Protein AF-A0A023FGP3-F1 (afdb_monomer_lite)

Sequence (123 aa):
RRQSAQDLKWDEQNIKETFHPKNKDYGFMIVDEPKTPYNYDTKTDPGGVSAQALAEKIQSATTMQPSALTPAVLVTEDQKKAEEAARAEKHRLFEERRKKHYRMERFGAPEDPVGADDDDDDD

InterPro domains:
  IPR007062 Protein phosphatase inhibitor 2 (IPP-2) [PF04979] (8-120)
  IPR007062 Protein phosphatase inhibitor 2 (IPP-2) [PTHR12398] (6-120)

Secondary structure (DSSP, 8-state):
-PPP-------HHHHHHHS--TT--TT--------------TTT---PPPHHHHHHHHHHHHTSPPGGGS--PPPPHHHHHHHHHHHHHHHHHHHHHHHHHT-GGGSS---------------

Structure (mmCIF, N/CA/C/O backbone):
data_AF-A0A023FGP3-F1
#
_entry.id   AF-A0A023FGP3-F1
#
loop_
_atom_site.group_PDB
_atom_site.id
_atom_site.type_symbol
_atom_site.label_atom_id
_atom_site.label_alt_id
_atom_site.label_comp_id
_atom_site.label_asym_id
_atom_site.label_entity_id
_atom_site.label_seq_id
_atom_site.pdbx_PDB_ins_code
_atom_site.Cartn_x
_atom_site.Cartn_y
_atom_site.Cartn_z
_atom_site.occupancy
_atom_site.B_iso_or_equiv
_atom_site.auth_seq_id
_atom_site.auth_comp_id
_atom_site.auth_asym_id
_atom_site.auth_atom_id
_atom_site.pdbx_PDB_model_num
ATOM 1 N N . ARG A 1 1 ? 5.680 -0.332 -47.827 1.00 48.50 1 ARG A N 1
ATOM 2 C CA . ARG A 1 1 ? 4.410 0.123 -47.205 1.00 48.50 1 ARG A CA 1
ATOM 3 C C . ARG A 1 1 ? 4.603 0.075 -45.692 1.00 48.50 1 ARG A C 1
ATOM 5 O O . ARG A 1 1 ? 4.623 -1.019 -45.150 1.00 48.50 1 ARG A O 1
ATOM 12 N N . ARG A 1 2 ? 4.881 1.207 -45.028 1.00 62.00 2 ARG A N 1
ATOM 13 C CA . ARG A 1 2 ? 5.014 1.240 -43.559 1.00 62.00 2 ARG A CA 1
ATOM 14 C C . ARG A 1 2 ? 3.628 0.967 -42.976 1.00 62.00 2 ARG A C 1
ATOM 16 O O . ARG A 1 2 ? 2.694 1.689 -43.313 1.00 62.00 2 ARG A O 1
ATOM 23 N N . GLN A 1 3 ? 3.475 -0.118 -42.220 1.00 65.56 3 GLN A N 1
ATOM 24 C CA . GLN A 1 3 ? 2.239 -0.369 -41.484 1.00 65.56 3 GLN A CA 1
ATOM 25 C C . GLN A 1 3 ? 2.081 0.773 -40.476 1.00 65.56 3 GLN A C 1
ATOM 27 O O . GLN A 1 3 ? 3.036 1.105 -39.774 1.00 65.56 3 GLN A O 1
ATOM 32 N N . SER A 1 4 ? 0.926 1.439 -40.483 1.00 64.75 4 SER A N 1
ATOM 33 C CA . SER A 1 4 ? 0.589 2.461 -39.494 1.00 64.75 4 SER A CA 1
ATOM 34 C C . SER A 1 4 ? 0.766 1.853 -38.109 1.00 64.75 4 SER A C 1
ATOM 36 O O . SER A 1 4 ? 0.247 0.758 -37.875 1.00 64.75 4 SER A O 1
ATOM 38 N N . ALA A 1 5 ? 1.504 2.532 -37.227 1.00 68.06 5 ALA A N 1
ATOM 39 C CA . ALA A 1 5 ? 1.596 2.149 -35.826 1.00 68.06 5 ALA A CA 1
ATOM 40 C C . ALA A 1 5 ? 0.162 2.023 -35.300 1.00 68.06 5 ALA A C 1
ATOM 42 O O . ALA A 1 5 ? -0.562 3.014 -35.227 1.00 68.06 5 ALA A O 1
ATOM 43 N N . GLN A 1 6 ? -0.286 0.786 -35.090 1.00 72.50 6 GLN A N 1
ATOM 44 C CA . GLN A 1 6 ? -1.578 0.531 -34.477 1.00 72.50 6 GLN A CA 1
ATOM 45 C C . GLN A 1 6 ? -1.513 1.153 -33.089 1.00 72.50 6 GLN A C 1
ATOM 47 O O . GLN A 1 6 ? -0.532 0.943 -32.373 1.00 72.50 6 GLN A O 1
ATOM 52 N N . ASP A 1 7 ? -2.513 1.957 -32.753 1.00 80.50 7 ASP A N 1
ATOM 53 C CA . ASP A 1 7 ? -2.580 2.579 -31.440 1.00 80.50 7 ASP A CA 1
ATOM 54 C C . ASP A 1 7 ? -2.633 1.479 -30.369 1.00 80.50 7 ASP A C 1
ATOM 56 O O . ASP A 1 7 ? -3.396 0.510 -30.490 1.00 80.50 7 ASP A O 1
ATOM 60 N N . LEU A 1 8 ? -1.761 1.578 -29.365 1.00 88.56 8 LEU A N 1
ATOM 61 C CA . LEU A 1 8 ? -1.643 0.567 -28.320 1.00 88.56 8 LEU A CA 1
ATOM 62 C C . LEU A 1 8 ? -2.842 0.716 -27.379 1.00 88.56 8 LEU A C 1
ATOM 64 O O . LEU A 1 8 ? -2.888 1.631 -26.562 1.00 88.56 8 LEU A O 1
ATOM 68 N N . LYS A 1 9 ? -3.801 -0.204 -27.481 1.00 89.31 9 LYS A N 1
ATOM 69 C CA . LYS A 1 9 ? -4.963 -0.271 -26.587 1.00 89.31 9 LYS A CA 1
ATOM 70 C C . LYS A 1 9 ? -4.846 -1.445 -25.622 1.00 89.31 9 LYS A C 1
ATOM 72 O O . LYS A 1 9 ? -4.467 -2.545 -26.024 1.00 89.31 9 LYS A O 1
ATOM 77 N N . TRP A 1 10 ? -5.205 -1.207 -24.367 1.00 90.38 10 TRP A N 1
ATOM 78 C CA . TRP A 1 10 ? -5.290 -2.242 -23.341 1.00 90.38 10 TRP A CA 1
ATOM 79 C C . TRP A 1 10 ? -6.687 -2.859 -23.305 1.00 90.38 10 TRP A C 1
ATOM 81 O O . TRP A 1 10 ? -7.684 -2.194 -23.594 1.00 90.38 10 TRP A O 1
ATOM 91 N N . ASP A 1 11 ? -6.756 -4.140 -22.950 1.00 92.19 11 ASP A N 1
ATOM 92 C CA . ASP A 1 11 ? -8.021 -4.812 -22.673 1.00 92.19 11 ASP A CA 1
ATOM 93 C C . ASP A 1 11 ? -8.430 -4.555 -21.217 1.00 92.19 11 ASP A C 1
ATOM 95 O O . ASP A 1 11 ? -8.034 -5.266 -20.294 1.00 92.19 11 ASP A O 1
ATOM 99 N N . GLU A 1 12 ? -9.228 -3.509 -21.015 1.00 92.00 12 GLU A N 1
ATOM 100 C CA . GLU A 1 12 ? -9.723 -3.092 -19.699 1.00 92.00 12 GLU A CA 1
ATOM 101 C C . GLU A 1 12 ? -10.481 -4.198 -18.951 1.00 92.00 12 GLU A C 1
ATOM 103 O O . GLU A 1 12 ? -10.532 -4.190 -17.717 1.00 92.00 12 GLU A O 1
ATOM 108 N N . GLN A 1 13 ? -11.087 -5.148 -19.669 1.00 90.44 13 GLN A N 1
ATOM 109 C CA . GLN A 1 13 ? -11.786 -6.268 -19.048 1.00 90.44 13 GLN A CA 1
ATOM 110 C C . GLN A 1 13 ? -10.778 -7.269 -18.468 1.00 90.44 13 GLN A C 1
ATOM 112 O O . GLN A 1 13 ? -10.902 -7.662 -17.307 1.00 90.44 13 GLN A O 1
ATOM 117 N N . ASN A 1 14 ? -9.715 -7.579 -19.212 1.00 86.00 14 ASN A N 1
ATOM 118 C CA . ASN A 1 14 ? -8.628 -8.436 -18.740 1.00 86.00 14 ASN A CA 1
ATOM 119 C C . ASN A 1 14 ? -7.878 -7.844 -17.528 1.00 86.00 14 ASN A C 1
ATOM 121 O O . ASN A 1 14 ? -7.551 -8.563 -16.578 1.00 86.00 14 ASN A O 1
ATOM 125 N N . ILE A 1 15 ? -7.655 -6.525 -17.513 1.00 85.75 15 ILE A N 1
ATOM 126 C CA . ILE A 1 15 ? -7.023 -5.842 -16.372 1.00 85.75 15 ILE A CA 1
ATOM 127 C C . ILE A 1 15 ? -7.881 -5.971 -15.105 1.00 85.75 15 ILE A C 1
ATOM 129 O O . ILE A 1 15 ? -7.352 -6.194 -14.018 1.00 85.75 15 ILE A O 1
ATOM 133 N N . LYS A 1 16 ? -9.211 -5.876 -15.222 1.00 83.31 16 LYS A N 1
ATOM 134 C CA . LYS A 1 16 ? -10.127 -6.015 -14.075 1.00 83.31 16 LYS A CA 1
ATOM 135 C C . LYS A 1 16 ? -10.243 -7.448 -13.576 1.00 83.31 16 LYS A C 1
ATOM 137 O O . LYS A 1 16 ? -10.393 -7.650 -12.377 1.00 83.31 16 LYS A O 1
ATOM 142 N N . GLU A 1 17 ? -10.183 -8.426 -14.473 1.00 81.44 17 GLU A N 1
ATOM 143 C CA . GLU A 1 17 ? -10.253 -9.849 -14.118 1.00 81.44 17 GLU A CA 1
ATOM 144 C C . GLU A 1 17 ? -9.014 -10.325 -13.360 1.00 81.44 17 GLU A C 1
ATOM 146 O O . GLU A 1 17 ? -9.118 -11.143 -12.446 1.00 81.44 17 GLU A O 1
ATOM 151 N N . THR A 1 18 ? -7.845 -9.797 -13.723 1.00 80.62 18 THR A N 1
ATOM 152 C CA . THR A 1 18 ? -6.579 -10.096 -13.041 1.00 80.62 18 THR A CA 1
ATOM 153 C C . THR A 1 18 ? -6.335 -9.204 -11.822 1.00 80.62 18 THR A C 1
ATOM 155 O O . THR A 1 18 ? -5.483 -9.523 -10.989 1.00 80.62 18 THR A O 1
ATOM 158 N N . PHE A 1 19 ? -7.093 -8.112 -11.664 1.00 78.25 19 PHE A N 1
ATOM 159 C CA . PHE A 1 19 ? -7.067 -7.312 -10.447 1.00 78.25 19 PHE A CA 1
ATOM 160 C C . PHE A 1 19 ? -7.586 -8.150 -9.277 1.00 78.25 19 PHE A C 1
ATOM 162 O O . PHE A 1 19 ? -8.672 -8.723 -9.348 1.00 78.25 19 PHE A O 1
ATOM 169 N N . HIS A 1 20 ? -6.799 -8.226 -8.199 1.00 73.62 20 HIS A N 1
ATOM 170 C CA . HIS A 1 20 ? -7.120 -9.039 -7.026 1.00 73.62 20 HIS A CA 1
ATOM 171 C C . HIS A 1 20 ? -8.593 -8.849 -6.622 1.00 73.62 20 HIS A C 1
ATOM 173 O O . HIS A 1 20 ? -9.030 -7.705 -6.438 1.00 73.62 20 HIS A O 1
ATOM 179 N N . PRO A 1 21 ? -9.383 -9.932 -6.496 1.00 72.50 21 PRO A N 1
ATOM 180 C CA . PRO A 1 21 ? -10.767 -9.808 -6.082 1.00 72.50 21 PRO A CA 1
ATOM 181 C C . PRO A 1 21 ? -10.824 -9.100 -4.733 1.00 72.50 21 PRO A C 1
ATOM 183 O O . PRO A 1 21 ? -10.073 -9.455 -3.829 1.00 72.50 21 PRO A O 1
ATOM 186 N N . LYS A 1 22 ? -11.761 -8.158 -4.563 1.00 66.31 22 LYS A N 1
ATOM 187 C CA . LYS A 1 22 ? -11.975 -7.423 -3.296 1.00 66.31 22 LYS A CA 1
ATOM 188 C C . LYS A 1 22 ? -12.115 -8.329 -2.063 1.00 66.31 22 LYS A C 1
ATOM 190 O O . LYS A 1 22 ? -11.938 -7.875 -0.944 1.00 66.31 22 LYS A O 1
ATOM 195 N N . ASN A 1 23 ? -12.438 -9.600 -2.289 1.00 60.38 23 ASN A N 1
ATOM 196 C CA . ASN A 1 23 ? -12.767 -10.591 -1.274 1.00 60.38 23 ASN A CA 1
ATOM 197 C C . ASN A 1 23 ? -11.632 -11.606 -1.061 1.00 60.38 23 ASN A C 1
ATOM 199 O O . ASN A 1 23 ? -11.799 -12.546 -0.287 1.00 60.38 23 ASN A O 1
ATOM 203 N N . LYS A 1 24 ? -10.528 -11.496 -1.810 1.00 62.16 24 LYS A N 1
ATOM 204 C CA . LYS A 1 24 ? -9.398 -12.420 -1.729 1.00 62.16 24 LYS A CA 1
ATOM 205 C C . LYS A 1 24 ? -8.166 -11.666 -1.277 1.00 62.16 24 LYS A C 1
ATOM 207 O O . LYS A 1 24 ? -7.527 -10.962 -2.052 1.00 62.16 24 LYS A O 1
ATOM 212 N N . ASP A 1 25 ? -7.828 -11.888 -0.022 1.00 62.47 25 ASP A N 1
ATOM 213 C CA . ASP A 1 25 ? -6.553 -11.482 0.530 1.00 62.47 25 ASP A CA 1
ATOM 214 C C . ASP A 1 25 ? -5.547 -12.610 0.270 1.00 62.47 25 ASP A C 1
ATOM 216 O O . ASP A 1 25 ? -5.421 -13.572 1.035 1.00 62.47 25 ASP A O 1
ATOM 220 N N . TYR A 1 26 ? -4.934 -12.580 -0.917 1.00 66.19 26 TYR A N 1
ATOM 221 C CA . TYR A 1 26 ? -3.925 -13.562 -1.302 1.00 66.19 26 TYR A CA 1
ATOM 222 C C . TYR A 1 26 ? -2.801 -13.535 -0.257 1.00 66.19 26 TYR A C 1
ATOM 224 O O . TYR A 1 26 ? -2.057 -12.564 -0.168 1.00 66.19 26 TYR A O 1
ATOM 232 N N . GLY A 1 27 ? -2.701 -14.597 0.546 1.00 66.31 27 GLY A N 1
ATOM 233 C CA . GLY A 1 27 ? -1.731 -14.702 1.642 1.00 66.31 27 GLY A CA 1
ATOM 234 C C . GLY A 1 27 ? -2.333 -14.912 3.035 1.00 66.31 27 GLY A C 1
ATOM 235 O O . GLY A 1 27 ? -1.580 -15.215 3.953 1.00 66.31 27 GLY A O 1
ATOM 236 N N . PHE A 1 28 ? -3.659 -14.837 3.200 1.00 64.12 28 PHE A N 1
ATOM 237 C CA . PHE A 1 28 ? -4.346 -15.108 4.478 1.00 64.12 28 PHE A CA 1
ATOM 238 C C . PHE A 1 28 ? -5.027 -16.479 4.512 1.00 64.12 28 PHE A C 1
ATOM 240 O O . PHE A 1 28 ? -6.012 -16.688 5.221 1.00 64.12 28 PHE A O 1
ATOM 247 N N . MET A 1 29 ? -4.522 -17.438 3.733 1.00 72.56 29 MET A N 1
ATOM 248 C CA . MET A 1 29 ? -4.915 -18.826 3.941 1.00 72.56 29 MET A CA 1
ATOM 249 C C . MET A 1 29 ? -4.384 -19.258 5.307 1.00 72.56 29 MET A C 1
ATOM 251 O O . MET A 1 29 ? -3.182 -19.445 5.472 1.00 72.56 29 MET A O 1
ATOM 255 N N . ILE A 1 30 ? -5.283 -19.404 6.283 1.00 75.50 30 ILE A N 1
ATOM 256 C CA . ILE A 1 30 ? -4.990 -20.150 7.504 1.00 75.50 30 ILE A CA 1
ATOM 257 C C . ILE A 1 30 ? -4.823 -21.598 7.059 1.00 75.50 30 ILE A C 1
ATOM 259 O O . ILE A 1 30 ? -5.799 -22.290 6.769 1.00 75.50 30 ILE A O 1
ATOM 263 N N . VAL A 1 31 ? -3.574 -22.019 6.893 1.00 76.69 31 VAL A N 1
ATOM 264 C CA . VAL A 1 31 ? -3.255 -23.431 6.725 1.00 76.69 31 VAL A CA 1
ATOM 265 C C . VAL A 1 31 ? -3.597 -24.093 8.053 1.00 76.69 31 VAL A C 1
ATOM 267 O O . VAL A 1 31 ? -3.222 -23.584 9.110 1.00 76.69 31 VAL A O 1
ATOM 270 N N . ASP A 1 32 ? -4.338 -25.197 7.994 1.00 80.44 32 ASP A N 1
ATOM 271 C CA . ASP A 1 32 ? -4.690 -26.016 9.156 1.00 80.44 32 ASP A CA 1
ATOM 272 C C . ASP A 1 32 ? -3.448 -26.812 9.590 1.00 80.44 32 ASP A C 1
ATOM 274 O O . ASP A 1 32 ? -3.376 -28.040 9.516 1.00 80.44 32 ASP A O 1
ATOM 278 N N . GLU A 1 33 ? -2.383 -26.081 9.922 1.00 82.69 33 GLU A N 1
ATOM 279 C CA . GLU A 1 33 ? -1.177 -26.664 10.471 1.00 82.69 33 GLU A CA 1
ATOM 280 C C . GLU A 1 33 ? -1.549 -27.296 11.811 1.00 82.69 33 GLU A C 1
ATOM 282 O O . GLU A 1 33 ? -2.248 -26.668 12.620 1.00 82.69 33 GLU A O 1
ATOM 287 N N . PRO A 1 34 ? -1.092 -28.533 12.078 1.00 83.06 34 PRO A N 1
ATOM 288 C CA . PRO A 1 34 ? -1.268 -29.110 13.393 1.00 83.06 34 PRO A CA 1
ATOM 289 C C . PRO A 1 34 ? -0.694 -28.118 14.394 1.00 83.06 34 PRO A C 1
ATOM 291 O O . PRO A 1 34 ? 0.427 -27.632 14.216 1.00 83.06 34 PRO A O 1
ATOM 294 N N . LYS A 1 35 ? -1.488 -27.790 15.421 1.00 79.25 35 LYS A N 1
ATOM 295 C CA . LYS A 1 35 ? -1.073 -26.865 16.472 1.00 79.25 35 LYS A CA 1
ATOM 296 C C . LYS A 1 35 ? 0.344 -27.245 16.882 1.00 79.25 35 LYS A C 1
ATOM 298 O O . LYS A 1 35 ? 0.560 -28.383 17.302 1.00 79.25 35 LYS A O 1
ATOM 303 N N . THR A 1 36 ? 1.284 -26.310 16.727 1.00 78.25 36 THR A N 1
ATOM 304 C CA . THR A 1 36 ? 2.659 -26.497 17.188 1.00 78.25 36 THR A CA 1
ATOM 305 C C . THR A 1 36 ? 2.583 -27.066 18.601 1.00 78.25 36 THR A C 1
ATOM 307 O O . THR A 1 36 ? 1.956 -26.423 19.452 1.00 78.25 36 THR A O 1
ATOM 310 N N . PRO A 1 37 ? 3.090 -28.296 18.839 1.00 81.94 37 PRO A N 1
ATOM 311 C CA . PRO A 1 37 ? 2.926 -28.949 20.125 1.00 81.94 37 PRO A CA 1
ATOM 312 C C . PRO A 1 37 ? 3.398 -27.994 21.215 1.00 81.94 37 PRO A C 1
ATOM 314 O O . PRO A 1 37 ? 4.556 -27.571 21.212 1.00 81.94 37 PRO A O 1
ATOM 317 N N . TYR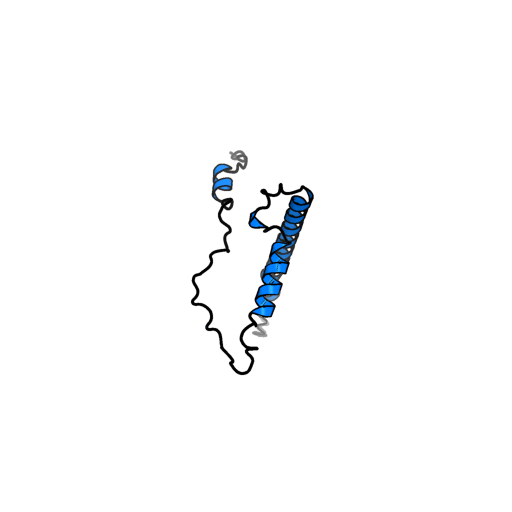 A 1 38 ? 2.489 -27.593 22.105 1.00 69.19 38 TYR A N 1
ATOM 318 C CA . TYR A 1 38 ? 2.875 -26.774 23.243 1.00 69.19 38 TYR A CA 1
ATOM 319 C C . TYR A 1 38 ? 3.818 -27.615 24.101 1.00 69.19 38 TYR A C 1
ATOM 321 O O . TYR A 1 38 ? 3.443 -28.679 24.594 1.00 69.19 38 TYR A O 1
ATOM 329 N N . ASN A 1 39 ? 5.056 -27.149 24.265 1.00 71.31 39 ASN A N 1
ATOM 330 C CA . ASN A 1 39 ? 5.920 -27.661 25.314 1.00 71.31 39 ASN A CA 1
ATOM 331 C C . ASN A 1 39 ? 5.354 -27.135 26.636 1.00 71.31 39 ASN A C 1
ATOM 333 O O . ASN A 1 39 ? 5.529 -25.963 26.970 1.00 71.31 39 ASN A O 1
ATOM 337 N N . TYR A 1 40 ? 4.619 -27.986 27.349 1.00 61.47 40 TYR A N 1
ATOM 338 C CA . TYR A 1 40 ? 4.301 -27.750 28.748 1.00 61.47 40 TYR A CA 1
ATOM 339 C C . TYR A 1 40 ? 5.584 -27.975 29.542 1.00 61.47 40 TYR A C 1
ATOM 341 O O . TYR A 1 40 ? 5.803 -29.051 30.099 1.00 61.47 40 TYR A O 1
ATOM 349 N N . ASP A 1 41 ? 6.454 -26.970 29.578 1.00 62.16 41 ASP A N 1
ATOM 350 C CA . ASP A 1 41 ? 7.495 -26.942 30.589 1.00 62.16 41 ASP A CA 1
ATOM 351 C C . ASP A 1 41 ? 6.797 -26.671 31.927 1.00 62.16 41 ASP A C 1
ATOM 353 O O . ASP A 1 41 ? 6.609 -25.535 32.358 1.00 62.16 41 ASP A O 1
ATOM 357 N N . THR A 1 42 ? 6.348 -27.739 32.586 1.00 60.06 42 THR A N 1
ATOM 358 C CA . THR A 1 42 ? 5.633 -27.682 33.872 1.00 60.06 42 THR A CA 1
ATOM 359 C C . THR A 1 42 ? 6.489 -27.097 34.999 1.00 60.06 42 THR A C 1
ATOM 361 O O . THR A 1 42 ? 6.026 -26.990 36.131 1.00 60.06 42 THR A O 1
ATOM 364 N N . LYS A 1 43 ? 7.754 -26.756 34.723 1.00 63.19 43 LYS A N 1
ATOM 365 C CA . LYS A 1 43 ? 8.654 -26.053 35.640 1.00 63.19 43 LYS A CA 1
ATOM 366 C C . LYS A 1 43 ? 8.512 -24.530 35.556 1.00 63.19 43 LYS A C 1
ATOM 368 O O . LYS A 1 43 ? 8.942 -23.853 36.485 1.00 63.19 43 LYS A O 1
ATOM 373 N N . THR A 1 44 ? 7.935 -23.997 34.475 1.00 61.72 44 THR A N 1
ATOM 374 C CA . THR A 1 44 ? 7.762 -22.552 34.239 1.00 61.72 44 THR A CA 1
ATOM 375 C C . THR A 1 44 ? 6.301 -22.112 34.091 1.00 61.72 44 THR A C 1
ATOM 377 O O . THR A 1 44 ? 6.052 -20.911 34.016 1.00 61.72 44 THR A O 1
ATOM 380 N N . ASP A 1 45 ? 5.331 -23.037 34.106 1.00 62.12 45 ASP A N 1
ATOM 381 C CA . ASP A 1 45 ? 3.897 -22.713 34.110 1.00 62.12 45 ASP A CA 1
ATOM 382 C C . ASP A 1 45 ? 3.484 -22.055 35.449 1.00 62.12 45 ASP A C 1
ATOM 384 O O . ASP A 1 45 ? 3.568 -22.705 36.496 1.00 62.12 45 ASP A O 1
ATOM 388 N N . PRO A 1 46 ? 3.036 -20.781 35.463 1.00 63.09 46 PRO A N 1
ATOM 389 C CA . PRO A 1 46 ? 2.637 -20.081 36.688 1.00 63.09 46 PRO A CA 1
ATOM 390 C C . PRO A 1 46 ? 1.356 -20.635 37.343 1.00 63.09 46 PRO A C 1
ATOM 392 O O . PRO A 1 46 ? 0.950 -20.138 38.395 1.00 63.09 46 PRO A O 1
ATOM 395 N N . GLY A 1 47 ? 0.733 -21.668 36.770 1.00 69.12 47 GLY A N 1
ATOM 396 C CA . GLY A 1 47 ? -0.450 -22.317 37.323 1.00 69.12 47 GLY A CA 1
ATOM 397 C C . GLY A 1 47 ? -1.748 -21.550 37.052 1.00 69.12 47 GLY A C 1
ATOM 398 O O . GLY A 1 47 ? -1.776 -20.487 36.431 1.00 69.12 47 GLY A O 1
ATOM 399 N N . GLY A 1 48 ? -2.864 -22.135 37.495 1.00 68.69 48 GLY A N 1
ATOM 400 C CA . GLY A 1 48 ? -4.210 -21.635 37.209 1.00 68.69 48 GLY A CA 1
ATOM 401 C C . GLY A 1 48 ? -4.513 -20.266 37.830 1.00 68.69 48 GLY A C 1
ATOM 402 O O . GLY A 1 48 ? -4.117 -19.962 38.953 1.00 68.69 48 GLY A O 1
ATOM 403 N N . VAL A 1 49 ? -5.280 -19.446 37.108 1.00 74.12 49 VAL A N 1
ATOM 404 C CA . VAL A 1 49 ? -5.791 -18.158 37.601 1.00 74.12 49 VAL A CA 1
ATOM 405 C C . VAL A 1 49 ? -6.835 -18.355 38.704 1.00 74.12 49 VAL A C 1
ATOM 407 O O . VAL A 1 49 ? -7.717 -19.207 38.597 1.00 74.12 49 VAL A O 1
ATOM 410 N N . SER A 1 50 ? -6.763 -17.548 39.768 1.00 81.75 50 SER A N 1
ATOM 411 C CA . SER A 1 50 ? -7.733 -17.616 40.864 1.00 81.75 50 SER A CA 1
ATOM 412 C C . SER A 1 50 ? -9.115 -17.125 40.415 1.00 81.75 50 SER A C 1
ATOM 414 O O . SER A 1 50 ? -9.241 -16.170 39.645 1.00 81.75 50 SER A O 1
ATOM 416 N N . ALA A 1 51 ? -10.176 -17.757 40.927 1.00 83.75 51 ALA A N 1
ATOM 417 C CA . ALA A 1 51 ? -11.558 -17.399 40.594 1.00 83.75 51 ALA A CA 1
ATOM 418 C C . ALA A 1 51 ? -11.881 -15.926 40.909 1.00 83.75 51 ALA A C 1
ATOM 420 O O . ALA A 1 51 ? -12.639 -15.280 40.187 1.00 83.75 51 ALA A O 1
ATOM 421 N N . GLN A 1 52 ? -11.252 -15.378 41.950 1.00 85.88 52 GLN A N 1
ATOM 422 C CA . GLN A 1 52 ? -11.411 -13.985 42.356 1.00 85.88 52 GLN A CA 1
ATOM 423 C C . GLN A 1 52 ? -10.811 -13.015 41.326 1.00 85.88 52 GLN A C 1
ATOM 425 O O . GLN A 1 52 ? -11.473 -12.061 40.924 1.00 85.88 52 GLN A O 1
ATOM 430 N N . ALA A 1 53 ? -9.601 -13.308 40.833 1.00 84.81 53 ALA A N 1
ATOM 431 C CA . ALA A 1 53 ? -8.950 -12.510 39.795 1.00 84.81 53 ALA A CA 1
ATOM 432 C C . ALA A 1 53 ? -9.727 -12.560 38.468 1.00 84.81 53 ALA A C 1
ATOM 434 O O . ALA A 1 53 ? -9.773 -11.580 37.724 1.00 84.81 53 ALA A O 1
ATOM 435 N N . LEU A 1 54 ? -10.377 -13.691 38.173 1.00 84.62 54 LEU A N 1
ATOM 436 C CA . LEU A 1 54 ? -11.241 -13.817 37.002 1.00 84.62 54 LEU A CA 1
ATOM 437 C C . LEU A 1 54 ? -12.509 -12.960 37.134 1.00 84.62 54 LEU A C 1
ATOM 439 O O . LEU A 1 54 ? -12.882 -12.273 36.182 1.00 84.62 54 LEU A O 1
ATOM 443 N N . ALA A 1 55 ? -13.142 -12.956 38.309 1.00 87.56 55 ALA A N 1
ATOM 444 C CA . ALA A 1 55 ? -14.338 -12.158 38.572 1.00 87.56 55 ALA A CA 1
ATOM 445 C C . ALA A 1 55 ? -14.075 -10.645 38.442 1.00 87.56 55 ALA A C 1
ATOM 447 O O . ALA A 1 55 ? -14.834 -9.953 37.760 1.00 87.56 55 ALA A O 1
ATOM 448 N N . GLU A 1 56 ? -12.971 -10.137 39.000 1.00 86.88 56 GLU A N 1
ATOM 449 C CA . GLU A 1 56 ? -12.558 -8.730 38.829 1.00 86.88 56 GLU A CA 1
ATOM 450 C C . GLU A 1 56 ? -12.320 -8.369 37.355 1.00 86.88 56 GLU A C 1
ATOM 452 O O . GLU A 1 56 ? -12.693 -7.288 36.880 1.00 86.88 56 GLU A O 1
ATOM 457 N N . LYS A 1 57 ? -11.738 -9.293 36.586 1.00 83.06 57 LYS A N 1
ATOM 458 C CA . LYS A 1 57 ? -11.453 -9.066 35.167 1.00 83.06 57 LYS A CA 1
ATOM 459 C C . LYS A 1 57 ? -12.724 -9.026 34.311 1.00 83.06 57 LYS A C 1
ATOM 461 O O . LYS A 1 57 ? -12.809 -8.232 33.379 1.00 83.06 57 LYS A O 1
ATOM 466 N N . ILE A 1 58 ? -13.737 -9.821 34.654 1.00 84.88 58 ILE A N 1
ATOM 467 C CA . ILE A 1 58 ? -15.049 -9.792 33.986 1.00 84.88 58 ILE A CA 1
ATOM 468 C C . ILE A 1 58 ? -15.801 -8.490 34.302 1.00 84.88 58 ILE A C 1
ATOM 470 O O . ILE A 1 58 ? -16.392 -7.880 33.405 1.00 84.88 58 ILE A O 1
ATOM 474 N N . GLN A 1 59 ? -15.750 -8.024 35.553 1.00 85.38 59 GLN A N 1
ATOM 475 C CA . GLN A 1 59 ? -16.382 -6.759 35.943 1.00 85.38 59 GLN A CA 1
ATOM 476 C C . GLN A 1 59 ? -15.734 -5.556 35.251 1.00 85.38 59 GLN A C 1
ATOM 478 O O . GLN A 1 59 ? -16.441 -4.699 34.726 1.00 85.38 59 GL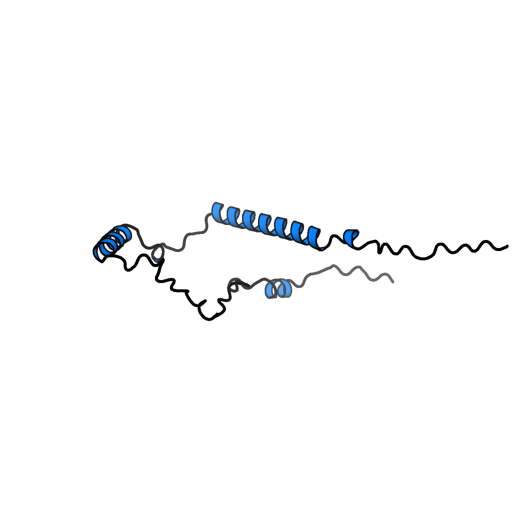N A O 1
ATOM 483 N N . SER A 1 60 ? -14.402 -5.517 35.171 1.00 79.50 60 SER A N 1
ATOM 484 C CA . SER A 1 60 ? -13.699 -4.436 34.463 1.00 79.50 60 SER A CA 1
ATOM 485 C C . SER A 1 60 ? -13.960 -4.440 32.951 1.00 79.50 60 SER A C 1
ATOM 487 O O . SER A 1 60 ? -14.096 -3.370 32.358 1.00 79.50 60 SER A O 1
ATOM 489 N N . ALA A 1 61 ? -14.115 -5.615 32.331 1.00 74.62 61 ALA A N 1
ATOM 490 C CA . ALA A 1 61 ? -14.456 -5.732 30.913 1.00 74.62 61 ALA A CA 1
ATOM 491 C C . ALA A 1 61 ? -15.896 -5.288 30.586 1.00 74.62 61 ALA A C 1
ATOM 493 O O . ALA A 1 61 ? -16.140 -4.792 29.491 1.00 74.62 61 ALA A O 1
ATOM 494 N N . THR A 1 62 ? -16.837 -5.417 31.527 1.00 70.50 62 THR A N 1
ATOM 495 C CA . THR A 1 62 ? -18.257 -5.054 31.325 1.00 70.50 62 THR A CA 1
ATOM 496 C C . THR A 1 62 ? -18.474 -3.541 31.183 1.00 70.50 62 THR A C 1
ATOM 498 O O . THR A 1 62 ? -19.419 -3.106 30.530 1.00 70.50 62 THR A O 1
ATOM 501 N N . THR A 1 63 ? -17.585 -2.720 31.748 1.00 68.81 63 THR A N 1
ATOM 502 C CA . THR A 1 63 ? -17.647 -1.250 31.638 1.00 68.81 63 THR A CA 1
ATOM 503 C C . THR A 1 63 ? -17.249 -0.746 30.243 1.00 68.81 63 THR A C 1
ATOM 505 O O . THR A 1 63 ? -17.540 0.395 29.887 1.00 68.81 63 THR A O 1
ATOM 508 N N . MET A 1 64 ? -16.596 -1.578 29.427 1.00 64.38 64 MET A N 1
ATOM 509 C CA . MET A 1 64 ? -16.182 -1.220 28.071 1.00 64.38 64 MET A CA 1
ATOM 510 C C . MET A 1 64 ? -17.174 -1.797 27.054 1.00 64.38 64 MET A C 1
ATOM 512 O O . MET A 1 64 ? -17.480 -2.986 27.076 1.00 64.38 64 MET A O 1
ATOM 516 N N . GLN A 1 65 ? -17.674 -0.961 26.141 1.00 65.94 65 GLN A N 1
ATOM 517 C CA . GLN A 1 65 ? -18.548 -1.426 25.060 1.00 65.94 65 GLN A CA 1
ATOM 518 C C . GLN A 1 65 ? -17.803 -2.433 24.163 1.00 65.94 65 GLN A C 1
ATOM 520 O O . GLN A 1 65 ? -16.678 -2.142 23.740 1.00 65.94 65 GLN A O 1
ATOM 525 N N . PRO A 1 66 ? -18.397 -3.597 23.832 1.00 65.62 66 PRO A N 1
ATOM 526 C CA . PRO A 1 66 ? -17.756 -4.569 22.957 1.00 65.62 66 PRO A CA 1
ATOM 527 C C . PRO A 1 66 ? -17.549 -3.974 21.566 1.00 65.62 66 PRO A C 1
ATOM 529 O O . PRO A 1 66 ? -18.497 -3.501 20.940 1.00 65.62 66 PRO A O 1
ATOM 532 N N . SER A 1 67 ? -16.326 -4.070 21.041 1.00 62.50 67 SER A N 1
ATOM 533 C CA . SER A 1 67 ? -15.979 -3.581 19.696 1.00 62.50 67 SER A CA 1
ATOM 534 C C . SER A 1 67 ? -16.909 -4.139 18.599 1.00 62.50 67 SER A C 1
ATOM 536 O O . SER A 1 67 ? -17.232 -3.449 17.637 1.00 62.50 67 SER A O 1
ATOM 538 N N . ALA A 1 68 ? -17.449 -5.350 18.792 1.00 61.53 68 ALA A N 1
ATOM 539 C CA . ALA A 1 68 ? -18.395 -6.006 17.884 1.00 61.53 68 ALA A CA 1
ATOM 540 C C . ALA A 1 68 ? -19.774 -5.320 17.751 1.00 61.53 68 ALA A C 1
ATOM 542 O O . ALA A 1 68 ? -20.503 -5.616 16.810 1.00 61.53 68 ALA A O 1
ATOM 543 N N . LEU A 1 69 ? -20.145 -4.428 18.676 1.00 62.81 69 LEU A N 1
ATOM 544 C CA . LEU A 1 69 ? -21.395 -3.654 18.634 1.00 62.81 69 LEU A CA 1
ATOM 545 C C . LEU A 1 69 ? -21.192 -2.241 18.065 1.00 62.81 69 LEU A C 1
ATOM 547 O O . LEU A 1 69 ? -22.133 -1.447 18.036 1.00 62.81 69 LEU A O 1
ATOM 551 N N . THR A 1 70 ? -19.980 -1.909 17.609 1.00 59.12 70 THR A N 1
ATOM 552 C CA . THR A 1 70 ? -19.720 -0.615 16.975 1.00 59.12 70 THR A CA 1
ATOM 553 C C . THR A 1 70 ? -20.223 -0.634 15.523 1.00 59.12 70 THR A C 1
ATOM 555 O O . THR A 1 70 ? -19.907 -1.564 14.777 1.00 59.12 70 THR A O 1
ATOM 558 N N . PRO A 1 71 ? -21.057 0.338 15.099 1.00 57.69 71 PRO A N 1
ATOM 559 C CA . PRO A 1 71 ? -21.523 0.407 13.717 1.00 57.69 71 PRO A CA 1
ATOM 560 C C . PRO A 1 71 ? -20.326 0.560 12.774 1.00 57.69 71 PRO A C 1
ATOM 562 O O . PRO A 1 71 ? -19.350 1.215 13.134 1.00 57.69 71 PRO A O 1
ATOM 565 N N . ALA A 1 72 ? -20.413 -0.044 11.580 1.00 57.81 72 ALA A N 1
ATOM 566 C CA . ALA A 1 72 ? -19.358 -0.037 10.567 1.00 57.81 72 ALA A CA 1
ATOM 567 C C . ALA A 1 72 ? -18.796 1.381 10.386 1.00 57.81 72 ALA A C 1
ATOM 569 O O . ALA A 1 72 ? -19.462 2.268 9.850 1.00 57.81 72 ALA A O 1
ATOM 570 N N . VAL A 1 73 ? -17.589 1.591 10.911 1.00 60.62 73 VAL A N 1
ATOM 571 C CA . VAL A 1 73 ? -16.929 2.892 10.938 1.00 60.62 73 VAL A CA 1
ATOM 572 C C . VAL A 1 73 ? -16.701 3.321 9.494 1.00 60.62 73 VAL A C 1
ATOM 574 O O . VAL A 1 73 ? -16.019 2.632 8.736 1.00 60.62 73 VAL A O 1
ATOM 577 N N . LEU A 1 74 ? -17.304 4.446 9.103 1.00 62.59 74 LEU A N 1
ATOM 578 C CA . LEU A 1 74 ? -16.985 5.110 7.845 1.00 62.59 74 LEU A CA 1
ATOM 579 C C . LEU A 1 74 ? -15.490 5.414 7.861 1.00 62.59 74 LEU A C 1
ATOM 581 O O . LEU A 1 74 ? -15.027 6.158 8.726 1.00 62.59 74 LEU A O 1
ATOM 585 N N . VAL A 1 75 ? -14.753 4.803 6.932 1.00 63.81 75 VAL A N 1
ATOM 586 C CA . VAL A 1 75 ? -13.314 5.022 6.797 1.00 63.81 75 VAL A CA 1
ATOM 587 C C . VAL A 1 75 ? -13.095 6.514 6.585 1.00 63.81 75 VAL A C 1
ATOM 589 O O . VAL A 1 75 ? -13.593 7.082 5.611 1.00 63.81 75 VAL A O 1
ATOM 592 N N . THR A 1 76 ? -12.417 7.163 7.525 1.00 75.56 76 THR A N 1
ATOM 593 C CA . THR A 1 76 ? -12.169 8.603 7.437 1.00 75.56 76 THR A CA 1
ATOM 594 C C . THR A 1 76 ? -11.146 8.881 6.336 1.00 75.56 76 THR A C 1
ATOM 596 O O . THR A 1 76 ? -10.317 8.028 6.009 1.00 75.56 76 THR A O 1
ATOM 599 N N . GLU A 1 77 ? -1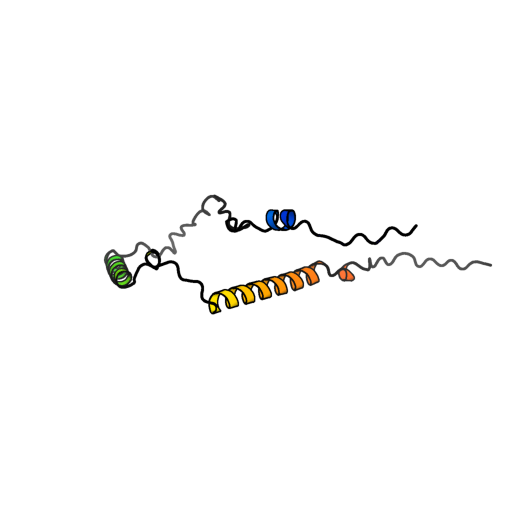1.162 10.083 5.756 1.00 75.50 77 GLU A N 1
ATOM 600 C CA . GLU A 1 77 ? -10.156 10.474 4.753 1.00 75.50 77 GLU A CA 1
ATOM 601 C C . GLU A 1 77 ? -8.721 10.325 5.294 1.00 75.50 77 GLU A C 1
ATOM 603 O O . GLU A 1 77 ? -7.815 9.928 4.562 1.00 75.50 77 GLU A O 1
ATOM 608 N N . ASP A 1 78 ? -8.524 10.523 6.601 1.00 77.88 78 ASP A N 1
ATOM 609 C CA . ASP A 1 78 ? -7.240 10.286 7.266 1.00 77.88 78 ASP A CA 1
ATOM 610 C C . ASP A 1 78 ? -6.830 8.806 7.252 1.00 77.88 78 ASP A C 1
ATOM 612 O O . ASP A 1 78 ? -5.663 8.493 7.008 1.00 77.88 78 ASP A O 1
ATOM 616 N N . GLN A 1 79 ? -7.773 7.880 7.459 1.00 75.69 79 GLN A N 1
ATOM 617 C CA . GLN A 1 79 ? -7.509 6.439 7.374 1.00 75.69 79 GLN A CA 1
ATOM 618 C C . GLN A 1 79 ? -7.167 6.012 5.943 1.00 75.69 79 GLN A C 1
ATOM 620 O O . GLN A 1 79 ? -6.230 5.239 5.738 1.00 75.69 79 GLN A O 1
ATOM 625 N N . LYS A 1 80 ? -7.859 6.567 4.944 1.00 75.12 80 LYS A N 1
ATOM 626 C CA . LYS A 1 80 ? -7.565 6.326 3.525 1.00 75.12 80 LYS A CA 1
ATOM 627 C C . LYS A 1 80 ? -6.177 6.844 3.135 1.00 75.12 80 LYS A C 1
ATOM 629 O O . LYS A 1 80 ? -5.414 6.148 2.466 1.00 75.12 80 LYS A O 1
ATOM 634 N N . LYS A 1 81 ? -5.812 8.038 3.606 1.00 81.69 81 LYS A N 1
ATOM 635 C CA . LYS A 1 81 ? -4.479 8.619 3.401 1.00 81.69 81 LYS A CA 1
ATOM 636 C C . LYS A 1 81 ? -3.383 7.796 4.084 1.00 81.69 81 LYS A C 1
ATOM 638 O O . LYS A 1 81 ? -2.299 7.633 3.526 1.00 81.69 81 LYS A O 1
ATOM 643 N N . ALA A 1 82 ? -3.658 7.257 5.272 1.00 84.56 82 ALA A N 1
ATOM 644 C CA . ALA A 1 82 ? -2.736 6.362 5.965 1.00 84.56 82 ALA A CA 1
ATOM 645 C C . ALA A 1 82 ? -2.516 5.051 5.189 1.00 84.56 82 ALA A C 1
ATOM 647 O O . ALA A 1 82 ? -1.379 4.595 5.065 1.00 84.56 82 ALA A O 1
ATOM 648 N N . GLU A 1 83 ? -3.574 4.475 4.613 1.00 77.50 83 GLU A N 1
ATOM 649 C CA . GLU A 1 83 ? -3.475 3.282 3.766 1.00 77.50 83 GLU A CA 1
ATOM 650 C C . GLU A 1 83 ? -2.648 3.545 2.495 1.00 77.50 83 GLU A C 1
ATOM 652 O O . GLU A 1 83 ? -1.785 2.743 2.127 1.00 77.50 83 GLU A O 1
ATOM 657 N N . GLU A 1 84 ? -2.850 4.697 1.853 1.00 84.25 84 GLU A N 1
ATOM 658 C CA . GLU A 1 84 ? -2.074 5.111 0.681 1.00 84.25 84 GLU A CA 1
ATOM 659 C C . GLU A 1 84 ? -0.585 5.294 1.011 1.00 84.25 84 GLU A C 1
ATOM 661 O O . GLU A 1 84 ? 0.280 4.790 0.287 1.00 84.25 84 GLU A O 1
ATOM 666 N N . ALA A 1 85 ? -0.272 5.929 2.144 1.00 88.56 85 ALA A N 1
ATOM 667 C CA . ALA A 1 85 ? 1.101 6.072 2.623 1.00 88.56 85 ALA A CA 1
ATOM 668 C C . ALA A 1 85 ? 1.757 4.706 2.898 1.00 88.56 85 ALA A C 1
ATOM 670 O O . ALA A 1 85 ? 2.889 4.462 2.472 1.00 88.56 85 ALA A O 1
ATOM 671 N N . ALA A 1 86 ? 1.030 3.780 3.530 1.00 85.44 86 ALA A N 1
ATOM 672 C CA . ALA A 1 86 ? 1.511 2.421 3.773 1.00 85.44 86 ALA A CA 1
ATOM 673 C C . ALA A 1 86 ? 1.751 1.648 2.462 1.00 85.44 86 ALA A C 1
ATOM 675 O O . ALA A 1 86 ? 2.723 0.894 2.339 1.00 85.44 86 ALA A O 1
ATOM 676 N N . ARG A 1 87 ? 0.897 1.843 1.448 1.00 82.75 87 ARG A N 1
ATOM 677 C CA . ARG A 1 87 ? 1.082 1.254 0.114 1.00 82.75 87 ARG A CA 1
ATOM 678 C C . ARG A 1 87 ? 2.329 1.807 -0.577 1.00 82.75 87 ARG A C 1
ATOM 680 O O . ARG A 1 87 ? 3.084 1.028 -1.164 1.00 82.75 87 ARG A O 1
ATOM 687 N N . ALA A 1 88 ? 2.565 3.114 -0.477 1.00 87.81 88 ALA A N 1
ATOM 688 C CA . ALA A 1 88 ? 3.755 3.758 -1.025 1.00 87.81 88 ALA A CA 1
ATOM 689 C C . ALA A 1 88 ? 5.043 3.231 -0.366 1.00 87.81 88 ALA A C 1
ATOM 691 O O . ALA A 1 88 ? 6.013 2.920 -1.061 1.00 87.81 88 ALA A O 1
ATOM 692 N N . GLU A 1 89 ? 5.042 3.044 0.955 1.00 91.31 89 GLU A N 1
ATOM 693 C CA . GLU A 1 89 ? 6.191 2.482 1.671 1.00 91.31 89 GLU A CA 1
ATOM 694 C C . GLU A 1 89 ? 6.474 1.025 1.269 1.00 91.31 89 GLU A C 1
ATOM 696 O O . GLU A 1 89 ? 7.624 0.673 0.981 1.00 91.31 89 GLU A O 1
ATOM 701 N N . LYS A 1 90 ? 5.433 0.184 1.168 1.00 88.94 90 LYS A N 1
ATOM 702 C CA . LYS A 1 90 ? 5.567 -1.198 0.672 1.00 88.94 90 LYS A CA 1
ATOM 703 C C . LYS A 1 90 ? 6.172 -1.237 -0.733 1.00 88.94 90 LYS A C 1
ATOM 705 O O . LYS A 1 90 ? 7.043 -2.069 -0.996 1.00 88.94 90 LYS A O 1
ATOM 710 N N . HIS A 1 91 ? 5.744 -0.330 -1.613 1.00 89.69 91 HIS A N 1
ATOM 711 C CA . HIS A 1 91 ? 6.285 -0.217 -2.966 1.00 89.69 91 HIS A CA 1
ATOM 712 C C . HIS A 1 91 ? 7.771 0.168 -2.953 1.00 89.69 91 HIS A C 1
ATOM 714 O O . HIS A 1 91 ? 8.582 -0.521 -3.575 1.00 89.69 91 HIS A O 1
ATOM 720 N N . ARG A 1 92 ? 8.157 1.184 -2.165 1.00 95.00 92 ARG A N 1
ATOM 721 C CA . ARG A 1 92 ? 9.565 1.592 -2.001 1.00 95.00 92 ARG A CA 1
ATOM 722 C C . ARG A 1 92 ? 10.441 0.424 -1.542 1.00 95.00 92 ARG A C 1
ATOM 724 O O . ARG A 1 92 ? 11.499 0.165 -2.114 1.00 95.00 92 ARG A O 1
ATOM 731 N N . LEU A 1 93 ? 9.990 -0.317 -0.530 1.00 93.12 93 LEU A N 1
ATOM 732 C CA . LEU A 1 93 ? 10.731 -1.456 0.012 1.00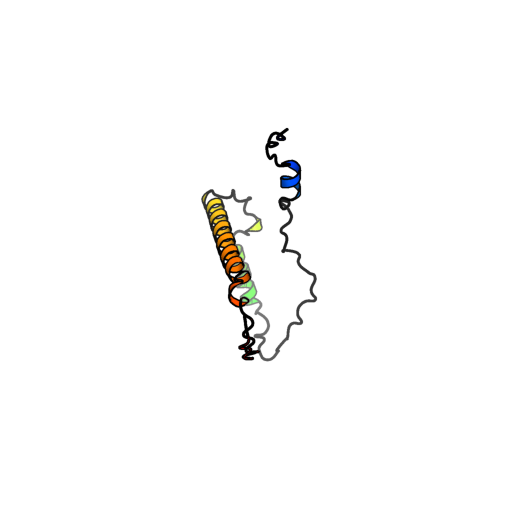 93.12 93 LEU A CA 1
ATOM 733 C C . LEU A 1 93 ? 10.887 -2.593 -1.011 1.00 93.12 93 LEU A C 1
ATOM 735 O O . LEU A 1 93 ? 11.940 -3.236 -1.072 1.00 93.12 93 LEU A O 1
ATOM 739 N N . PHE A 1 94 ? 9.855 -2.853 -1.817 1.00 94.44 94 PHE A N 1
ATOM 740 C CA . PHE A 1 94 ? 9.930 -3.827 -2.904 1.00 94.44 94 PHE A CA 1
ATOM 741 C C . PHE A 1 94 ? 10.975 -3.420 -3.949 1.00 94.44 94 PHE A C 1
ATOM 743 O O . PHE A 1 94 ? 11.806 -4.246 -4.328 1.00 94.44 94 PHE A O 1
ATOM 750 N N . GLU A 1 95 ? 10.990 -2.156 -4.370 1.00 93.25 95 GLU A N 1
ATOM 751 C CA . GLU A 1 95 ? 11.968 -1.656 -5.339 1.00 93.25 95 GLU A CA 1
ATOM 752 C C . GLU A 1 95 ? 13.404 -1.751 -4.819 1.00 93.25 95 GLU A C 1
ATOM 754 O O . GLU A 1 95 ? 14.293 -2.186 -5.554 1.00 93.25 95 GLU A O 1
ATOM 759 N N . GLU A 1 96 ? 13.635 -1.429 -3.544 1.00 94.31 96 GLU A N 1
ATOM 760 C CA . GLU A 1 96 ? 14.943 -1.596 -2.905 1.00 94.31 96 GLU A CA 1
ATOM 761 C C . GLU A 1 96 ? 15.395 -3.061 -2.891 1.00 94.31 96 GLU A C 1
ATOM 763 O O . GLU A 1 96 ? 16.548 -3.361 -3.220 1.00 94.31 96 GLU A O 1
ATOM 768 N N . ARG A 1 97 ? 14.498 -3.987 -2.530 1.00 92.56 97 ARG A N 1
ATOM 769 C CA . ARG A 1 97 ? 14.781 -5.431 -2.555 1.00 92.56 97 ARG A CA 1
ATOM 770 C C . ARG A 1 97 ? 15.069 -5.914 -3.971 1.00 92.56 97 ARG A C 1
ATOM 772 O O . ARG A 1 97 ? 16.068 -6.599 -4.176 1.00 92.56 97 ARG A O 1
ATOM 779 N N . ARG A 1 98 ? 14.256 -5.510 -4.949 1.00 93.69 98 ARG A N 1
ATOM 780 C CA . ARG A 1 98 ? 14.439 -5.840 -6.368 1.00 93.69 98 ARG A CA 1
ATOM 781 C C . ARG A 1 98 ? 15.784 -5.331 -6.887 1.00 93.69 98 ARG A C 1
ATOM 783 O O . ARG A 1 98 ? 16.511 -6.086 -7.524 1.00 93.69 98 ARG A O 1
ATOM 790 N N . LYS A 1 99 ? 16.152 -4.087 -6.561 1.00 93.50 99 LYS A N 1
ATOM 791 C CA . LYS A 1 99 ? 17.445 -3.484 -6.927 1.00 93.50 99 LYS A CA 1
ATOM 792 C C . LYS A 1 99 ? 18.626 -4.238 -6.314 1.00 93.50 99 LYS A C 1
ATOM 794 O O . LYS A 1 99 ? 19.652 -4.402 -6.966 1.00 93.50 99 LYS A O 1
ATOM 799 N N . LYS A 1 100 ? 18.499 -4.693 -5.064 1.00 89.31 100 LYS A N 1
ATOM 800 C CA . LYS A 1 100 ? 19.518 -5.531 -4.412 1.00 89.31 100 LYS A CA 1
ATOM 801 C C . LYS A 1 100 ? 19.613 -6.914 -5.064 1.00 89.31 100 LYS A C 1
ATOM 803 O O . LYS A 1 100 ? 20.722 -7.389 -5.269 1.00 89.31 100 LYS A O 1
ATOM 808 N N . HIS A 1 101 ? 18.477 -7.526 -5.397 1.00 90.00 101 HIS A N 1
ATOM 809 C CA . HIS A 1 101 ? 18.408 -8.864 -5.986 1.00 90.00 101 HIS A CA 1
ATOM 810 C C . HIS A 1 101 ? 19.013 -8.917 -7.396 1.00 90.00 101 HIS A C 1
ATOM 812 O O . HIS A 1 101 ? 19.830 -9.785 -7.675 1.00 90.00 101 HIS A O 1
ATOM 818 N N . TYR A 1 102 ? 18.686 -7.949 -8.257 1.00 89.44 102 TYR A N 1
ATOM 819 C CA . TYR A 1 102 ? 19.174 -7.900 -9.641 1.00 89.44 102 TYR A CA 1
ATOM 820 C C . TYR A 1 102 ? 20.458 -7.076 -9.823 1.00 89.44 102 TYR A C 1
ATOM 822 O O . TYR A 1 102 ? 20.714 -6.542 -10.901 1.00 89.44 102 TYR A O 1
ATOM 830 N N . ARG A 1 103 ? 21.297 -6.965 -8.786 1.00 86.94 103 ARG A N 1
ATOM 831 C CA . ARG A 1 103 ? 22.628 -6.355 -8.916 1.00 86.94 103 ARG A CA 1
ATOM 832 C C . ARG A 1 103 ? 23.566 -7.318 -9.656 1.00 86.94 103 ARG A C 1
ATOM 834 O O . ARG A 1 103 ? 24.278 -8.099 -9.030 1.00 86.94 103 ARG A O 1
ATOM 841 N N . MET A 1 104 ? 23.547 -7.259 -10.986 1.00 70.31 104 MET A N 1
ATOM 842 C CA . MET A 1 104 ? 24.313 -8.161 -11.858 1.00 70.31 104 MET A CA 1
ATOM 843 C C . MET A 1 104 ? 25.837 -7.948 -11.821 1.00 70.31 104 MET A C 1
ATOM 845 O O . MET A 1 104 ? 26.567 -8.893 -12.085 1.00 70.31 104 MET A O 1
ATOM 849 N N . GLU A 1 105 ? 26.342 -6.773 -11.425 1.00 61.84 105 GLU A N 1
ATOM 850 C CA . GLU A 1 105 ? 27.794 -6.484 -11.359 1.00 61.84 105 GLU A CA 1
ATOM 851 C C . GLU A 1 105 ? 28.582 -7.384 -10.392 1.00 61.84 105 GLU A C 1
ATOM 853 O O . GLU A 1 105 ? 29.799 -7.464 -10.485 1.00 61.84 105 GLU A O 1
ATOM 858 N N . ARG A 1 106 ? 27.918 -8.109 -9.480 1.00 58.97 106 ARG A N 1
ATOM 859 C CA . ARG A 1 106 ? 28.587 -9.094 -8.611 1.00 58.97 106 ARG A CA 1
ATOM 860 C C . ARG A 1 106 ? 28.931 -10.408 -9.333 1.00 58.97 106 ARG A C 1
ATOM 862 O O . ARG A 1 106 ? 29.653 -11.226 -8.777 1.00 58.97 106 ARG A O 1
ATOM 869 N N . PHE A 1 107 ? 28.402 -10.620 -10.537 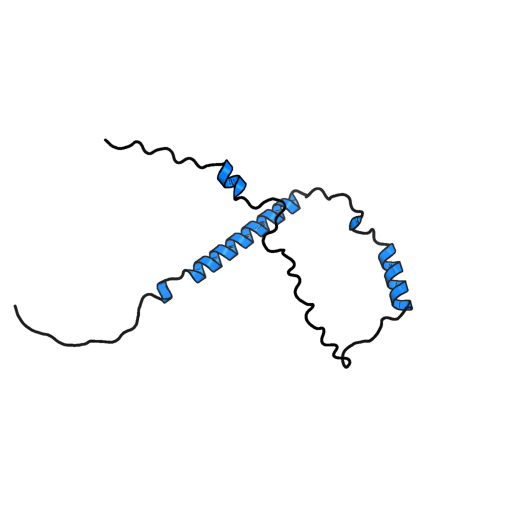1.00 57.50 107 PHE A N 1
ATOM 870 C CA . PHE A 1 107 ? 28.586 -11.842 -11.328 1.00 57.50 107 PHE A CA 1
ATOM 871 C C . PHE A 1 107 ? 29.349 -11.594 -12.640 1.00 57.50 107 PHE A C 1
ATOM 873 O O . PHE A 1 107 ? 29.503 -12.509 -13.441 1.00 57.50 107 PHE A O 1
ATOM 880 N N . GLY A 1 108 ? 29.819 -10.364 -12.867 1.00 59.94 108 GLY A N 1
ATOM 881 C CA . GLY A 1 108 ? 30.542 -9.953 -14.069 1.00 59.94 108 GLY A CA 1
ATOM 882 C C . GLY A 1 108 ? 32.053 -9.919 -13.870 1.00 59.94 108 GLY A C 1
ATOM 883 O O . GLY A 1 108 ? 32.631 -8.847 -13.966 1.00 59.94 108 GLY A O 1
ATOM 884 N N . ALA A 1 109 ? 32.647 -11.067 -13.549 1.00 57.75 109 ALA A N 1
ATOM 885 C CA . ALA A 1 109 ? 34.015 -11.466 -13.900 1.00 57.75 109 ALA A CA 1
ATOM 886 C C . ALA A 1 109 ? 34.285 -12.830 -13.238 1.00 57.75 109 ALA A C 1
ATOM 888 O O . ALA A 1 109 ? 34.429 -12.880 -12.015 1.00 57.75 109 ALA A O 1
ATOM 889 N N . PRO A 1 110 ? 34.327 -13.952 -13.977 1.00 55.94 110 PRO A N 1
ATOM 890 C CA . PRO A 1 110 ? 35.128 -15.075 -13.514 1.00 55.94 110 PRO A CA 1
ATOM 891 C C . PRO A 1 110 ? 36.588 -14.597 -13.492 1.00 55.94 110 PRO A C 1
ATOM 893 O O . PRO A 1 110 ? 37.148 -14.258 -14.532 1.00 55.94 110 PRO A O 1
ATOM 896 N N . GLU A 1 111 ? 37.184 -14.483 -12.304 1.00 60.56 111 GLU A N 1
ATOM 897 C CA . GLU A 1 111 ? 38.641 -14.402 -12.185 1.00 60.56 111 GLU A CA 1
ATOM 898 C C . GLU A 1 111 ? 39.211 -15.786 -12.508 1.00 60.56 111 GLU A C 1
ATOM 900 O O . GLU A 1 111 ? 39.426 -16.606 -11.621 1.00 60.56 111 GLU A O 1
ATOM 905 N N . ASP A 1 112 ? 39.406 -16.050 -13.795 1.00 52.31 112 ASP A N 1
ATOM 906 C CA . ASP A 1 112 ? 40.199 -17.171 -14.285 1.00 52.31 112 ASP A CA 1
ATOM 907 C C . ASP A 1 112 ? 41.583 -16.624 -14.694 1.00 52.31 112 ASP A C 1
ATOM 909 O O . ASP A 1 112 ? 41.700 -15.980 -15.739 1.00 52.31 112 ASP A O 1
ATOM 913 N N . PRO A 1 113 ? 42.653 -16.830 -13.898 1.00 58.12 113 PRO A N 1
ATOM 914 C CA . PRO A 1 113 ? 44.017 -16.588 -14.348 1.00 58.12 113 PRO A CA 1
ATOM 915 C C . PRO A 1 113 ? 44.477 -17.813 -15.143 1.00 58.12 113 PRO A C 1
ATOM 917 O O . PRO A 1 113 ? 45.059 -18.742 -14.583 1.00 58.12 113 PRO A O 1
ATOM 920 N N . VAL A 1 114 ? 44.188 -17.857 -16.445 1.00 48.72 114 VAL A N 1
ATOM 921 C CA . VAL A 1 114 ? 44.654 -18.953 -17.307 1.00 48.72 114 VAL A CA 1
ATOM 922 C C . VAL A 1 114 ? 45.147 -18.398 -18.638 1.00 48.72 114 VAL A C 1
ATOM 924 O O . VAL A 1 114 ? 44.364 -17.853 -19.408 1.00 48.72 114 VAL A O 1
ATOM 927 N N . GLY A 1 115 ? 46.447 -18.573 -18.892 1.00 47.00 115 GLY A N 1
ATOM 928 C CA . GLY A 1 115 ? 47.040 -18.458 -20.225 1.00 47.00 115 GLY A CA 1
ATOM 929 C C . GLY A 1 115 ? 47.801 -17.165 -20.500 1.00 47.00 115 GLY A C 1
ATOM 930 O O . GLY A 1 115 ? 47.465 -16.446 -21.432 1.00 47.00 115 GLY A O 1
ATOM 931 N N . ALA A 1 116 ? 48.844 -16.883 -19.717 1.00 51.34 116 ALA A N 1
ATOM 932 C CA . ALA A 1 116 ? 50.034 -16.291 -20.313 1.00 51.34 116 ALA A CA 1
ATOM 933 C C . ALA A 1 116 ? 50.703 -17.410 -21.120 1.00 51.34 116 ALA A C 1
ATOM 935 O O . ALA A 1 116 ? 51.426 -18.211 -20.539 1.00 51.34 116 ALA A O 1
ATOM 936 N N . ASP A 1 117 ? 50.391 -17.504 -22.406 1.00 45.38 117 ASP A N 1
ATOM 937 C CA . ASP A 1 117 ? 51.253 -18.180 -23.366 1.00 45.38 117 ASP A CA 1
ATOM 938 C C . ASP A 1 117 ? 51.617 -17.132 -24.416 1.00 45.38 117 ASP A C 1
ATOM 940 O O . ASP A 1 117 ? 50.754 -16.576 -25.102 1.00 45.38 117 ASP A O 1
ATOM 944 N N . ASP A 1 118 ? 52.906 -16.792 -24.394 1.00 53.00 118 ASP A N 1
ATOM 945 C CA . ASP A 1 118 ? 53.641 -16.192 -25.498 1.00 53.00 118 ASP A CA 1
ATOM 946 C C . ASP A 1 118 ? 53.270 -16.908 -26.797 1.00 53.00 118 ASP A C 1
ATOM 948 O O . ASP A 1 118 ? 53.336 -18.130 -26.850 1.00 53.00 118 ASP A O 1
ATOM 952 N N . ASP A 1 119 ? 52.962 -16.143 -27.836 1.00 46.69 119 ASP A N 1
ATOM 953 C CA . ASP A 1 119 ? 53.302 -16.508 -29.210 1.00 46.69 119 ASP A CA 1
ATOM 954 C C . ASP A 1 119 ? 53.558 -15.187 -29.958 1.00 46.69 119 ASP A C 1
ATOM 956 O O . ASP A 1 119 ? 52.681 -14.589 -30.586 1.00 46.69 119 ASP A O 1
ATOM 960 N N . ASP A 1 120 ? 54.786 -14.687 -29.780 1.00 50.78 120 ASP A N 1
ATOM 961 C CA . ASP A 1 120 ? 55.539 -14.032 -30.852 1.00 50.78 120 ASP A CA 1
ATOM 962 C C . ASP A 1 120 ? 55.569 -14.999 -32.051 1.00 50.78 120 ASP A C 1
ATOM 964 O O . ASP A 1 120 ? 56.088 -16.097 -31.889 1.00 50.78 120 ASP A O 1
ATOM 968 N N . ASP A 1 121 ? 55.029 -14.621 -33.218 1.00 47.09 121 ASP A N 1
ATOM 969 C CA . ASP A 1 121 ? 55.600 -14.966 -34.538 1.00 47.09 121 ASP A CA 1
ATOM 970 C C . ASP A 1 121 ? 54.805 -14.347 -35.724 1.00 47.09 121 ASP A C 1
ATOM 972 O O . ASP A 1 121 ? 53.609 -14.580 -35.892 1.00 47.09 121 ASP A O 1
ATOM 976 N N . ASP A 1 122 ? 55.544 -13.562 -36.526 1.00 44.12 122 ASP A N 1
ATOM 977 C CA . ASP A 1 122 ? 55.468 -13.236 -37.974 1.00 44.12 122 ASP A CA 1
ATOM 978 C C . ASP A 1 122 ? 54.135 -12.902 -38.700 1.00 44.12 122 ASP A C 1
ATOM 980 O O . ASP A 1 122 ? 53.309 -13.778 -38.960 1.00 44.12 122 ASP A O 1
ATOM 984 N N . ASP A 1 123 ? 54.016 -11.647 -39.184 1.00 43.19 123 ASP A N 1
ATOM 985 C CA . ASP A 1 123 ? 54.108 -11.251 -40.625 1.00 43.19 123 ASP A CA 1
ATOM 986 C C . ASP A 1 123 ? 54.291 -9.716 -40.775 1.00 43.19 123 ASP A C 1
ATOM 988 O O . ASP A 1 123 ? 53.449 -8.946 -40.243 1.00 43.19 123 ASP A O 1
#

Foldseek 3Di:
DPDPPDPDDDDPVVVVVPPPPPPDPPPPPPDPPPPPPDPPPVVPPPDDDDPVVVVVVVVVCVVDDPPVPD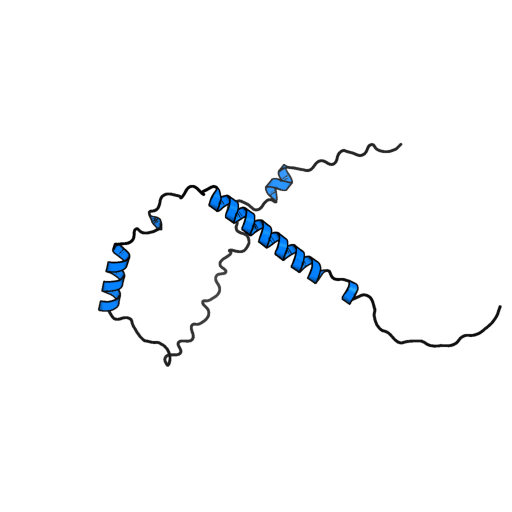PDDDCDPVNVVVVVVVVVVVVVVVVVVVCVVPPCVVVPDDPDPDDPDDDDDDD

pLDDT: mean 72.97, std 13.77, range [43.19, 95.0]

Radius of gyration: 31.76 Å; chains: 1; bounding box: 77×40×90 Å

Organism: Amblyomma cajennense (NCBI:txid34607)